Protein AF-A0A140B473-F1 (afdb_monomer_lite)

Organis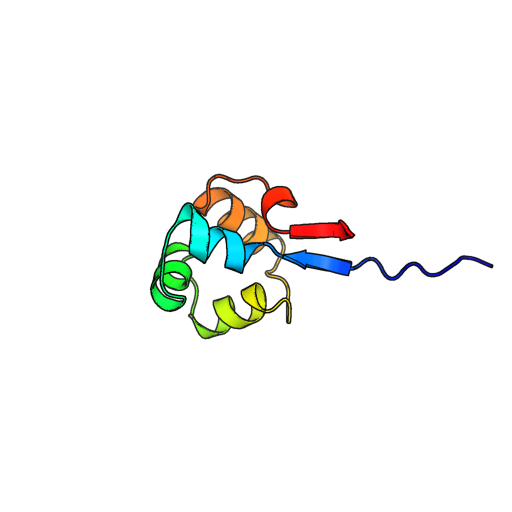m: Clostridium botulinum (NCBI:txid1491)

Secondary structure (DSSP, 8-state):
--------EEE-HHHHIIIII---HHHHHHHTTS-HHHHHHHHTTSSPPPHHHHHHHHHHTT--STTTEEE-

Radius of gyration: 13.16 Å; chains: 1; bounding box: 22×42×33 Å

InterPro domains:
  IPR001387 Cro/C1-type, helix-turn-helix domain [PF01381] (26-68)
  IPR001387 Cro/C1-type, helix-turn-helix domain [PS50943] (26-68)
  IPR001387 Cro/C1-type, helix-turn-helix domain [SM00530] (6-68)
  IPR001387 Cro/C1-type, helix-turn-helix domain [cd00093] (26-68)
  IPR010982 Lambda repressor-like, DNA-binding domain superfamily [G3DSA:1.10.260.40] (8-72)
  IPR010982 Lambda repressor-like, DNA-binding domain superfamily [SSF47413] (10-71)

Sequence (72 aa):
MEENLEIKVKNNLRHIRMTEYEEEPKEFADRLKVKLKTYYVWESGAALPSSKKIFKIAKILNKKVDEIWWLE

Structure (mmCIF, N/CA/C/O backbone):
data_AF-A0A140B473-F1
#
_entry.id   AF-A0A140B473-F1
#
loop_
_atom_site.group_PDB
_atom_site.id
_atom_site.type_symbol
_atom_site.label_atom_id
_atom_site.label_alt_id
_atom_site.label_comp_id
_atom_site.label_asym_id
_atom_site.label_entity_id
_atom_site.label_seq_id
_atom_site.pdbx_PDB_ins_code
_atom_site.Cartn_x
_atom_site.Cartn_y
_atom_site.Cartn_z
_atom_site.occupancy
_atom_site.B_iso_or_equiv
_atom_site.auth_seq_id
_atom_site.auth_comp_id
_atom_site.auth_asym_id
_atom_site.auth_atom_id
_atom_site.pdbx_PDB_model_num
ATOM 1 N N . MET A 1 1 ? -2.918 -29.314 -23.869 1.00 51.00 1 MET A N 1
ATOM 2 C CA . MET A 1 1 ? -1.812 -28.533 -23.288 1.00 51.00 1 MET A CA 1
ATOM 3 C C . MET A 1 1 ? -2.478 -27.372 -22.587 1.00 51.00 1 MET A C 1
ATOM 5 O O . MET A 1 1 ? -3.023 -26.525 -23.278 1.00 51.00 1 MET A O 1
ATOM 9 N N . GLU A 1 2 ? -2.591 -27.415 -21.263 1.00 58.69 2 GLU A N 1
ATOM 10 C CA . GLU A 1 2 ? -3.063 -26.250 -20.511 1.00 58.69 2 GLU A CA 1
ATOM 11 C C . GLU A 1 2 ? -1.947 -25.213 -20.540 1.00 58.69 2 GLU A C 1
ATOM 13 O O . GLU A 1 2 ? -0.838 -25.452 -20.059 1.00 58.69 2 GLU A O 1
ATOM 18 N N . GLU A 1 3 ? -2.218 -24.098 -21.205 1.00 61.03 3 GLU A N 1
ATOM 19 C CA . GLU A 1 3 ? -1.368 -22.923 -21.175 1.00 61.03 3 GLU A CA 1
ATOM 20 C C . GLU A 1 3 ? -1.409 -22.386 -19.739 1.00 61.03 3 GLU A C 1
ATOM 22 O O . GLU A 1 3 ? -2.431 -21.882 -19.275 1.00 61.03 3 GLU A O 1
ATOM 27 N N . ASN A 1 4 ? -0.320 -22.586 -18.994 1.00 63.44 4 ASN A N 1
ATOM 28 C CA . ASN A 1 4 ? -0.142 -22.023 -17.659 1.00 63.44 4 ASN A CA 1
ATOM 29 C C . ASN A 1 4 ? 0.002 -20.499 -17.795 1.00 63.44 4 ASN A C 1
ATOM 31 O O . ASN A 1 4 ? 1.111 -19.970 -17.874 1.00 63.44 4 ASN A O 1
ATOM 35 N N . LEU A 1 5 ? -1.126 -19.795 -17.862 1.00 71.69 5 LEU A N 1
ATOM 36 C CA . LEU A 1 5 ? -1.178 -18.347 -17.715 1.00 71.69 5 LEU A CA 1
ATOM 37 C C . LEU A 1 5 ? -0.785 -18.009 -16.273 1.00 71.69 5 LEU A C 1
ATOM 39 O O . LEU A 1 5 ? -1.536 -18.255 -15.329 1.00 71.69 5 LEU A O 1
ATOM 43 N N . GLU A 1 6 ? 0.429 -17.488 -16.093 1.00 82.75 6 GLU A N 1
ATOM 44 C CA . GLU A 1 6 ? 0.878 -16.943 -14.814 1.00 82.75 6 GLU A CA 1
ATOM 45 C C . GLU A 1 6 ? 0.033 -15.702 -14.491 1.00 82.75 6 GLU A C 1
ATOM 47 O O . GLU A 1 6 ? 0.310 -14.611 -14.986 1.00 82.75 6 GLU A O 1
ATOM 52 N N . ILE A 1 7 ? -1.004 -15.875 -13.669 1.00 84.88 7 ILE A N 1
ATOM 53 C CA . ILE A 1 7 ? -1.853 -14.771 -13.214 1.00 84.88 7 ILE A CA 1
ATOM 54 C C . ILE A 1 7 ? -1.025 -13.864 -12.301 1.00 84.88 7 ILE A C 1
ATOM 56 O O . ILE A 1 7 ? -0.564 -14.291 -11.236 1.00 84.88 7 ILE A O 1
ATOM 60 N N . LYS A 1 8 ? -0.852 -12.599 -12.694 1.00 89.25 8 LYS A N 1
ATOM 61 C CA . LYS A 1 8 ? -0.067 -11.620 -11.928 1.00 89.25 8 LYS A CA 1
ATOM 62 C C . LYS A 1 8 ? -0.983 -10.655 -11.2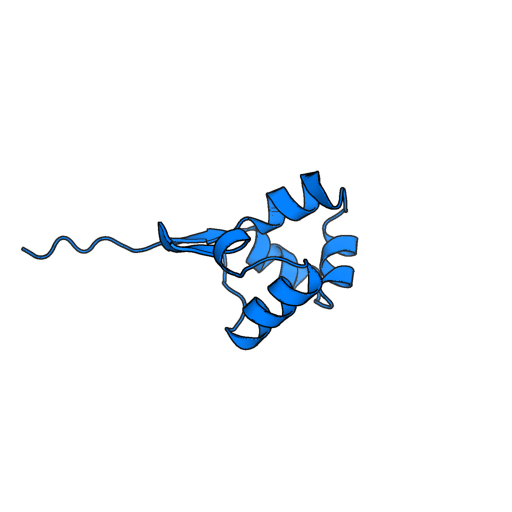03 1.00 89.25 8 LYS A C 1
ATOM 64 O O . LYS A 1 8 ? -1.939 -10.139 -11.764 1.00 89.25 8 LYS A O 1
ATOM 69 N N . VAL A 1 9 ? -0.658 -10.358 -9.947 1.00 92.75 9 VAL A N 1
ATOM 70 C CA . VAL A 1 9 ? -1.361 -9.314 -9.196 1.00 92.75 9 VAL A CA 1
ATOM 71 C C . VAL A 1 9 ? -0.684 -7.973 -9.463 1.00 92.75 9 VAL A C 1
ATOM 73 O O . VAL A 1 9 ? 0.485 -7.781 -9.123 1.00 92.75 9 VAL A O 1
ATOM 76 N N . LYS A 1 10 ? -1.416 -7.029 -10.048 1.00 94.94 10 LYS A N 1
ATOM 77 C CA . LYS A 1 10 ? -0.982 -5.634 -10.191 1.00 94.94 10 LYS A CA 1
ATOM 78 C C . LYS A 1 10 ? -1.298 -4.837 -8.932 1.00 94.94 10 LYS A C 1
ATOM 80 O O . LYS A 1 10 ? -2.138 -5.232 -8.128 1.00 94.94 10 LYS A O 1
ATOM 85 N N . ASN A 1 11 ? -0.610 -3.711 -8.752 1.00 96.00 11 ASN A N 1
ATOM 86 C CA . ASN A 1 11 ? -0.865 -2.783 -7.655 1.00 96.00 11 ASN A CA 1
ATOM 87 C C . ASN A 1 11 ? -0.917 -1.335 -8.163 1.00 96.00 11 ASN A C 1
ATOM 89 O O . ASN A 1 11 ? -0.145 -0.966 -9.046 1.00 96.00 11 ASN A O 1
ATOM 93 N N . ASN A 1 12 ? -1.793 -0.524 -7.571 1.00 97.94 12 ASN A N 1
ATOM 94 C CA . ASN A 1 12 ? -2.007 0.881 -7.925 1.00 97.94 12 ASN A CA 1
ATOM 95 C C . ASN A 1 12 ? -1.522 1.869 -6.853 1.00 97.94 12 ASN A C 1
ATOM 97 O O . ASN A 1 12 ? -1.786 3.067 -6.947 1.00 97.94 12 ASN A O 1
ATOM 101 N N . LEU A 1 13 ? -0.855 1.392 -5.794 1.00 98.25 13 LEU A N 1
ATOM 102 C CA . LEU A 1 13 ? -0.569 2.214 -4.610 1.00 98.25 13 LEU A CA 1
ATOM 103 C C . LEU A 1 13 ? 0.216 3.481 -4.959 1.00 98.25 13 LEU A C 1
ATOM 105 O O . LEU A 1 13 ? -0.101 4.551 -4.447 1.00 98.25 13 LEU A O 1
ATOM 109 N N . ARG A 1 14 ? 1.196 3.369 -5.865 1.00 98.50 14 ARG A N 1
ATOM 110 C CA . ARG A 1 14 ? 2.011 4.510 -6.295 1.00 98.50 14 ARG A CA 1
ATOM 111 C C . ARG A 1 14 ? 1.175 5.583 -6.981 1.00 98.50 14 ARG A C 1
ATOM 113 O O . ARG A 1 14 ? 1.350 6.760 -6.692 1.00 98.50 14 ARG A O 1
ATOM 120 N N . HIS A 1 15 ? 0.295 5.183 -7.895 1.00 98.50 15 HIS A N 1
ATOM 121 C CA . HIS A 1 15 ? -0.570 6.116 -8.609 1.00 98.50 15 HIS A CA 1
ATOM 122 C C . HIS A 1 15 ? -1.513 6.822 -7.636 1.00 98.50 15 HIS A C 1
ATOM 124 O O . HIS A 1 15 ? -1.553 8.048 -7.627 1.00 98.50 15 HIS A O 1
ATOM 130 N N . ILE A 1 16 ? -2.184 6.063 -6.762 1.00 98.56 16 ILE A N 1
ATOM 131 C CA . ILE A 1 16 ? -3.088 6.610 -5.743 1.00 98.56 16 ILE A CA 1
ATOM 132 C C . ILE A 1 16 ? -2.341 7.615 -4.860 1.00 98.56 16 ILE A C 1
ATOM 134 O O . ILE A 1 16 ? -2.785 8.751 -4.709 1.00 98.56 16 ILE A O 1
ATOM 138 N N . ARG A 1 17 ? -1.170 7.239 -4.327 1.00 98.44 17 ARG A N 1
ATOM 139 C CA . ARG A 1 17 ? -0.355 8.127 -3.490 1.00 98.44 17 ARG A CA 1
ATOM 140 C C . ARG A 1 17 ? 0.018 9.425 -4.208 1.00 98.44 17 ARG A C 1
ATOM 142 O O . ARG A 1 17 ? -0.111 10.489 -3.619 1.00 98.44 17 ARG A O 1
ATOM 149 N N . MET A 1 18 ? 0.497 9.335 -5.448 1.00 98.44 18 MET A N 1
ATOM 150 C CA . MET A 1 18 ? 1.028 10.489 -6.180 1.00 98.44 18 MET A CA 1
ATOM 151 C C . MET A 1 18 ? -0.053 11.408 -6.756 1.00 98.44 18 MET A C 1
ATOM 153 O O . MET A 1 18 ? 0.220 12.586 -6.931 1.00 98.44 18 MET A O 1
ATOM 157 N N . THR A 1 19 ? -1.230 10.880 -7.107 1.00 98.06 19 THR A N 1
ATOM 158 C CA . THR A 1 19 ? -2.247 11.634 -7.867 1.00 98.06 19 THR A CA 1
ATOM 159 C C . THR A 1 19 ? -3.471 12.016 -7.050 1.00 98.06 19 THR A C 1
ATOM 161 O O . THR A 1 19 ? -4.064 13.052 -7.314 1.00 98.06 19 THR A O 1
ATOM 164 N N . GLU A 1 20 ? -3.860 11.200 -6.070 1.00 97.88 20 GLU A N 1
ATOM 165 C CA . GLU A 1 20 ? -5.058 11.464 -5.265 1.00 97.88 20 GLU A CA 1
ATOM 166 C C . GLU A 1 20 ? -4.725 12.078 -3.908 1.00 97.88 20 GLU A C 1
ATOM 168 O O . GLU A 1 20 ? -5.525 12.830 -3.357 1.00 97.88 20 GLU A O 1
ATOM 173 N N . TYR A 1 21 ? -3.564 11.722 -3.352 1.00 97.75 21 TYR A N 1
ATOM 174 C CA . TYR A 1 21 ? -3.131 12.189 -2.035 1.00 97.75 21 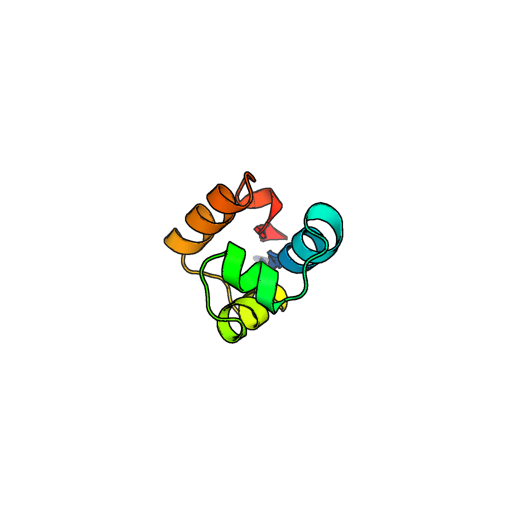TYR A CA 1
ATOM 175 C C . TYR A 1 21 ? -1.981 13.190 -2.100 1.00 97.75 21 TYR A C 1
ATOM 177 O O . TYR A 1 21 ? -1.843 13.977 -1.172 1.00 97.75 21 TYR A O 1
ATOM 185 N N . GLU A 1 22 ? -1.180 13.159 -3.169 1.00 98.19 22 GLU A N 1
ATOM 186 C CA . GLU A 1 22 ? 0.007 14.008 -3.345 1.00 98.19 22 GLU A CA 1
ATOM 187 C C . GLU A 1 22 ? 0.980 13.913 -2.153 1.00 98.19 22 GLU A C 1
ATOM 189 O O . GLU A 1 22 ? 1.584 14.892 -1.725 1.00 98.19 22 GLU A O 1
ATOM 194 N N . GLU A 1 23 ? 1.123 12.703 -1.606 1.00 98.31 23 GLU A N 1
ATOM 195 C CA . GLU A 1 23 ? 1.889 12.444 -0.385 1.00 98.31 23 GLU A CA 1
ATOM 196 C C . GLU A 1 23 ? 3.258 11.823 -0.672 1.00 98.31 23 GLU A C 1
ATOM 198 O O . GLU A 1 23 ? 3.424 10.932 -1.521 1.00 98.31 23 GLU A O 1
ATOM 203 N N . GLU A 1 24 ? 4.244 12.204 0.136 1.00 98.50 24 GLU A N 1
ATOM 204 C CA . GLU A 1 24 ? 5.513 11.492 0.187 1.00 98.50 24 GLU A CA 1
ATOM 205 C C . GLU A 1 24 ? 5.307 10.074 0.756 1.00 98.50 24 GLU A C 1
ATOM 207 O O . GLU A 1 24 ? 4.405 9.834 1.569 1.00 98.50 24 GLU A O 1
ATOM 212 N N . PRO A 1 25 ? 6.148 9.083 0.397 1.00 98.38 25 PRO A N 1
ATOM 213 C CA . PRO A 1 25 ? 5.971 7.694 0.833 1.00 98.38 25 PRO A CA 1
ATOM 214 C C . PRO A 1 25 ? 5.800 7.514 2.348 1.00 98.38 25 PRO A C 1
ATOM 216 O O . PRO A 1 25 ? 5.092 6.609 2.791 1.00 98.38 25 PRO A O 1
ATOM 219 N N . LYS A 1 26 ? 6.448 8.361 3.160 1.00 98.50 26 LYS A N 1
ATOM 220 C CA . LYS A 1 26 ? 6.337 8.314 4.625 1.00 98.50 26 LYS A CA 1
ATOM 221 C C . LYS A 1 26 ? 4.953 8.732 5.118 1.00 98.50 26 LYS A C 1
ATOM 223 O O . LYS A 1 26 ? 4.415 8.053 5.989 1.00 98.50 26 LYS A O 1
ATOM 228 N N . GLU A 1 27 ? 4.394 9.797 4.560 1.00 98.75 27 GLU A N 1
ATOM 229 C CA . GLU A 1 27 ? 3.081 10.335 4.934 1.00 98.75 27 GLU A CA 1
ATOM 230 C C . GLU A 1 27 ? 1.983 9.335 4.574 1.00 98.75 27 GLU A C 1
ATOM 232 O O . GLU A 1 27 ? 1.165 8.958 5.416 1.00 98.75 27 GLU A O 1
ATOM 237 N N . PHE A 1 28 ? 2.065 8.777 3.366 1.00 98.62 28 PHE A N 1
ATOM 238 C CA . PHE A 1 28 ? 1.117 7.771 2.912 1.00 98.62 28 PHE A CA 1
ATOM 239 C C . PHE A 1 28 ? 1.225 6.466 3.720 1.00 98.62 28 PHE A C 1
ATOM 241 O O . PHE A 1 28 ? 0.217 5.852 4.07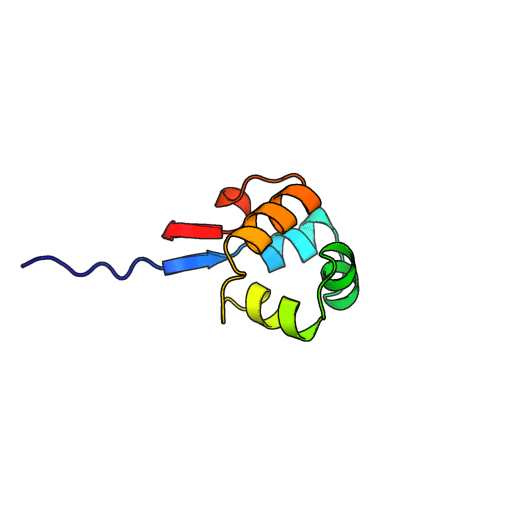5 1.00 98.62 28 PHE A O 1
ATOM 248 N N . ALA A 1 29 ? 2.438 6.047 4.104 1.00 98.69 29 ALA A N 1
ATOM 249 C CA . ALA A 1 29 ? 2.616 4.907 5.005 1.00 98.69 29 ALA A CA 1
ATOM 250 C C . ALA A 1 29 ? 1.962 5.145 6.381 1.00 98.69 29 ALA A C 1
ATOM 252 O O . ALA A 1 29 ? 1.313 4.239 6.920 1.00 98.69 29 ALA A O 1
ATOM 253 N N . ASP A 1 30 ? 2.082 6.358 6.928 1.00 98.75 30 ASP A N 1
ATOM 254 C CA . ASP A 1 30 ? 1.451 6.740 8.194 1.00 98.75 30 ASP A CA 1
ATOM 255 C C . ASP A 1 30 ? -0.079 6.757 8.079 1.00 98.75 30 ASP A C 1
ATOM 257 O O . ASP A 1 30 ? -0.765 6.211 8.951 1.00 98.75 30 ASP A O 1
ATOM 261 N N . ARG A 1 31 ? -0.622 7.268 6.966 1.00 98.31 31 ARG A N 1
ATOM 262 C CA . ARG A 1 31 ? -2.055 7.209 6.628 1.00 98.31 31 ARG A CA 1
ATOM 263 C C . ARG A 1 31 ? -2.573 5.773 6.604 1.00 98.31 31 ARG A C 1
ATOM 265 O O . ARG A 1 31 ? -3.606 5.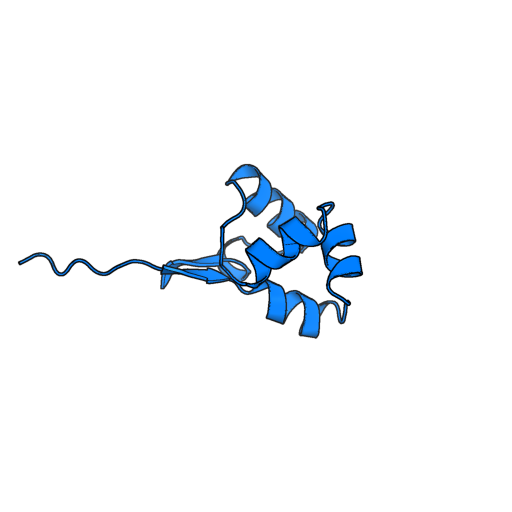469 7.206 1.00 98.31 31 ARG A O 1
ATOM 272 N N . LEU A 1 32 ? -1.822 4.864 5.983 1.00 98.25 32 LEU A N 1
ATOM 273 C CA . LEU A 1 32 ? -2.125 3.430 5.956 1.00 98.25 32 LEU A CA 1
ATOM 274 C C . LEU A 1 32 ? -1.872 2.723 7.302 1.00 98.25 32 LEU A C 1
ATOM 276 O O . LEU A 1 32 ? -2.232 1.551 7.464 1.00 98.25 32 LEU A O 1
ATOM 280 N N . LYS A 1 33 ? -1.303 3.427 8.289 1.00 97.94 33 LYS A N 1
ATOM 281 C CA . LYS A 1 33 ? -0.932 2.927 9.621 1.00 97.94 33 LYS A CA 1
ATOM 282 C C . LYS A 1 33 ? 0.061 1.766 9.546 1.00 97.94 33 LYS A C 1
ATOM 284 O O . LYS A 1 33 ? -0.100 0.747 10.227 1.00 97.94 33 LYS A O 1
ATOM 289 N N . VAL A 1 34 ? 1.078 1.903 8.696 1.00 98.06 34 VAL A N 1
ATOM 290 C CA . VAL A 1 34 ? 2.137 0.907 8.489 1.00 98.06 34 VAL A CA 1
ATOM 291 C C . VAL A 1 34 ? 3.517 1.552 8.479 1.00 98.06 34 VAL A C 1
ATOM 293 O O . VAL A 1 34 ? 3.675 2.749 8.288 1.00 98.06 34 VAL A O 1
ATOM 296 N N . LYS A 1 35 ? 4.558 0.742 8.683 1.00 98.44 35 LYS A N 1
ATOM 297 C CA . LYS A 1 35 ? 5.940 1.221 8.582 1.00 98.44 35 LYS A CA 1
ATOM 298 C C . LYS A 1 35 ? 6.275 1.537 7.122 1.00 98.44 35 LYS A C 1
ATOM 300 O O . LYS A 1 35 ? 5.926 0.753 6.242 1.00 98.44 35 LYS A O 1
ATOM 305 N N . LEU A 1 36 ? 7.065 2.584 6.884 1.00 98.62 36 LEU A N 1
ATOM 306 C CA . LEU A 1 36 ? 7.537 2.973 5.547 1.00 98.62 36 LEU A CA 1
ATOM 307 C C . LEU A 1 36 ? 8.168 1.807 4.763 1.00 98.62 36 LEU A C 1
ATOM 309 O O . LEU A 1 36 ? 7.836 1.581 3.606 1.00 98.62 36 LEU A O 1
ATOM 313 N N . LYS A 1 37 ? 9.013 0.993 5.411 1.00 98.38 37 LYS A N 1
ATOM 314 C CA . LYS A 1 37 ? 9.604 -0.200 4.774 1.00 98.38 37 LYS A CA 1
ATOM 315 C C . LYS A 1 37 ? 8.539 -1.184 4.277 1.00 98.38 37 LYS A C 1
ATOM 317 O O . LYS A 1 37 ? 8.692 -1.775 3.218 1.00 98.38 37 LYS A O 1
ATOM 322 N N . THR A 1 38 ? 7.472 -1.376 5.052 1.00 98.25 38 THR A N 1
ATOM 323 C CA . THR A 1 38 ? 6.350 -2.240 4.666 1.00 98.25 38 THR A CA 1
ATOM 324 C C . THR A 1 38 ? 5.596 -1.651 3.481 1.00 98.25 38 THR A C 1
ATOM 326 O O . THR A 1 38 ? 5.275 -2.385 2.555 1.00 98.25 38 THR A O 1
ATOM 329 N N . TYR A 1 39 ? 5.370 -0.337 3.492 1.00 98.44 39 TYR A N 1
ATOM 330 C CA . TYR A 1 39 ? 4.741 0.365 2.383 1.00 98.44 39 TYR A CA 1
ATOM 331 C C . TYR A 1 39 ? 5.529 0.213 1.072 1.00 98.44 39 TYR A C 1
ATOM 333 O O . TYR A 1 39 ? 4.951 -0.205 0.075 1.00 98.44 39 TYR A O 1
ATOM 341 N N . TYR A 1 40 ? 6.846 0.445 1.082 1.00 98.19 40 TYR A N 1
ATOM 342 C CA . TYR A 1 40 ? 7.678 0.320 -0.123 1.00 98.19 40 TYR A CA 1
ATOM 343 C C . TYR A 1 40 ? 7.631 -1.072 -0.759 1.00 98.19 40 TYR A C 1
ATOM 345 O O . TYR A 1 40 ? 7.591 -1.192 -1.982 1.00 98.19 40 TYR A O 1
ATOM 353 N N . VAL A 1 41 ? 7.610 -2.132 0.052 1.00 98.00 41 VAL A N 1
ATOM 354 C CA . VAL A 1 41 ? 7.483 -3.510 -0.451 1.00 98.00 41 VAL A CA 1
ATOM 355 C C . VAL A 1 41 ? 6.152 -3.711 -1.186 1.00 98.00 41 VAL A C 1
ATOM 357 O O . VAL A 1 41 ? 6.111 -4.413 -2.191 1.00 98.00 41 VAL A O 1
ATOM 360 N N . TRP A 1 42 ? 5.075 -3.082 -0.715 1.00 97.81 42 TRP A N 1
ATOM 361 C CA . TRP A 1 42 ? 3.764 -3.171 -1.359 1.00 97.81 42 TRP A CA 1
ATOM 362 C C . TRP A 1 42 ? 3.658 -2.290 -2.603 1.00 97.81 42 TRP A C 1
ATOM 364 O O . TRP A 1 42 ? 3.151 -2.750 -3.619 1.00 97.81 42 TRP A O 1
ATOM 374 N N . GLU A 1 43 ? 4.156 -1.053 -2.544 1.00 97.44 43 GLU A N 1
ATOM 375 C CA . GLU A 1 43 ? 4.142 -0.119 -3.677 1.00 97.44 43 GLU A CA 1
ATOM 376 C C . GLU A 1 43 ? 4.985 -0.637 -4.853 1.00 97.44 43 GLU A C 1
ATOM 378 O O . GLU A 1 43 ? 4.587 -0.535 -6.011 1.00 97.44 43 GLU A O 1
ATOM 383 N N . SER A 1 44 ? 6.132 -1.255 -4.563 1.00 96.19 44 SER A N 1
ATOM 384 C CA . SER A 1 44 ? 6.978 -1.889 -5.584 1.00 96.19 44 SER A CA 1
ATOM 385 C C . SER A 1 44 ? 6.396 -3.187 -6.152 1.00 96.19 44 SER A C 1
ATOM 387 O O . SER A 1 44 ? 6.925 -3.708 -7.129 1.00 96.19 44 SER A O 1
ATOM 389 N N . GLY A 1 45 ? 5.333 -3.733 -5.551 1.00 95.00 45 GLY A N 1
ATOM 390 C CA . GLY A 1 45 ? 4.773 -5.034 -5.921 1.00 95.00 45 GLY A CA 1
ATOM 391 C C . GLY A 1 45 ? 5.624 -6.234 -5.493 1.00 95.00 45 GLY A C 1
ATOM 392 O O . GLY A 1 45 ? 5.293 -7.360 -5.850 1.00 95.00 45 GLY A O 1
ATOM 393 N N . ALA A 1 46 ? 6.689 -6.030 -4.710 1.00 95.56 46 ALA A N 1
ATOM 394 C CA . ALA A 1 46 ? 7.567 -7.107 -4.249 1.00 95.56 46 ALA A CA 1
ATOM 395 C C . ALA A 1 46 ? 6.862 -8.094 -3.301 1.00 95.56 46 ALA A C 1
ATOM 397 O O . ALA A 1 46 ? 7.244 -9.261 -3.225 1.00 95.56 46 ALA A O 1
ATOM 398 N N . ALA A 1 47 ? 5.839 -7.644 -2.569 1.00 95.50 47 ALA A N 1
ATOM 399 C CA . ALA A 1 47 ? 4.922 -8.533 -1.863 1.00 95.50 47 ALA A CA 1
ATOM 400 C C . ALA A 1 47 ? 3.533 -7.908 -1.725 1.00 95.50 47 ALA A C 1
ATOM 402 O O . ALA A 1 47 ? 3.381 -6.686 -1.690 1.00 95.50 47 ALA A O 1
ATOM 403 N N . LEU A 1 48 ? 2.525 -8.757 -1.543 1.00 95.81 48 LEU A N 1
ATOM 404 C CA . LEU A 1 48 ? 1.177 -8.321 -1.202 1.00 95.81 48 LEU A CA 1
ATOM 405 C C . LEU A 1 48 ? 0.989 -8.201 0.315 1.00 95.81 48 LEU A C 1
ATOM 407 O O . LEU A 1 48 ? 1.596 -8.950 1.092 1.00 95.81 48 LEU A O 1
ATOM 411 N N . PRO A 1 49 ? 0.118 -7.290 0.781 1.00 96.88 49 PRO A N 1
ATOM 412 C CA . PRO A 1 49 ? -0.368 -7.345 2.148 1.00 96.88 49 PRO A CA 1
ATOM 413 C C . PRO A 1 49 ? -1.160 -8.641 2.379 1.00 96.88 49 PRO A C 1
ATOM 415 O O . PRO A 1 49 ? -1.711 -9.233 1.455 1.00 96.88 49 PRO A O 1
ATOM 418 N N . SER A 1 50 ? -1.290 -9.065 3.638 1.00 97.25 50 SER A N 1
ATOM 419 C CA . SER A 1 50 ? -2.222 -10.149 3.970 1.00 97.25 50 SER A CA 1
ATOM 420 C C . SER A 1 50 ? -3.664 -9.755 3.634 1.00 97.25 50 SER A C 1
ATOM 422 O O . SER A 1 50 ? -3.999 -8.569 3.659 1.00 97.25 50 SER A O 1
ATOM 424 N N . SER A 1 51 ? -4.553 -10.730 3.422 1.00 96.12 51 SER A N 1
ATOM 425 C CA . SER A 1 51 ? -5.952 -10.473 3.040 1.00 96.12 51 SER A CA 1
ATOM 426 C C . SER A 1 51 ? -6.641 -9.477 3.984 1.00 96.12 51 SER A C 1
ATOM 428 O O . SER A 1 51 ? -7.237 -8.503 3.536 1.00 96.12 51 SER A O 1
ATOM 430 N N . LYS A 1 52 ? -6.464 -9.623 5.310 1.00 97.81 52 LYS A N 1
ATOM 431 C CA . LYS A 1 52 ? -7.001 -8.666 6.302 1.00 97.81 52 LYS A CA 1
ATOM 432 C C . LYS A 1 52 ? -6.467 -7.238 6.108 1.00 97.81 52 LYS A C 1
ATOM 434 O O . LYS A 1 52 ? -7.205 -6.277 6.314 1.00 97.81 52 LYS A O 1
ATOM 439 N N . LYS A 1 53 ? -5.188 -7.082 5.747 1.00 97.88 53 LYS A N 1
ATOM 440 C CA . LYS A 1 53 ? -4.571 -5.770 5.502 1.00 97.88 53 LYS A CA 1
ATOM 441 C C . LYS A 1 53 ? -5.054 -5.149 4.195 1.00 97.88 53 LYS A C 1
ATOM 443 O O . LYS A 1 53 ? -5.305 -3.951 4.203 1.00 97.88 53 LYS A O 1
ATOM 448 N N . ILE A 1 54 ? -5.241 -5.939 3.138 1.00 98.00 54 ILE A N 1
ATOM 449 C CA . ILE A 1 54 ? -5.802 -5.473 1.861 1.00 98.00 54 ILE A CA 1
ATOM 450 C C . ILE A 1 54 ? -7.155 -4.785 2.095 1.00 98.00 54 ILE A C 1
ATOM 452 O O . ILE A 1 54 ? -7.311 -3.613 1.763 1.00 98.00 54 ILE A O 1
ATOM 456 N N . PHE A 1 55 ? -8.090 -5.453 2.780 1.00 98.31 55 PHE A N 1
ATOM 457 C CA . PHE A 1 55 ? -9.401 -4.861 3.082 1.00 98.31 55 PHE A CA 1
ATOM 458 C C . PHE A 1 55 ? -9.311 -3.634 4.000 1.00 98.31 55 PHE A C 1
ATOM 460 O O . PHE A 1 55 ? -10.064 -2.674 3.837 1.00 98.31 55 PHE A O 1
ATOM 467 N N . LYS A 1 56 ? -8.380 -3.627 4.963 1.00 98.44 56 LYS A N 1
ATOM 468 C CA . LYS A 1 56 ? -8.166 -2.463 5.836 1.00 98.44 56 LYS A CA 1
ATOM 469 C C . LYS A 1 56 ? -7.656 -1.251 5.052 1.00 98.44 56 LYS A C 1
ATOM 471 O O . LYS A 1 56 ? -8.124 -0.147 5.303 1.00 98.44 56 LYS A O 1
ATOM 476 N N . ILE A 1 57 ? -6.717 -1.457 4.130 1.00 98.38 57 ILE A N 1
ATOM 477 C CA . ILE A 1 57 ? -6.169 -0.398 3.274 1.00 98.38 57 ILE A CA 1
ATOM 478 C C . ILE A 1 57 ? -7.254 0.131 2.338 1.00 98.38 57 ILE A C 1
AT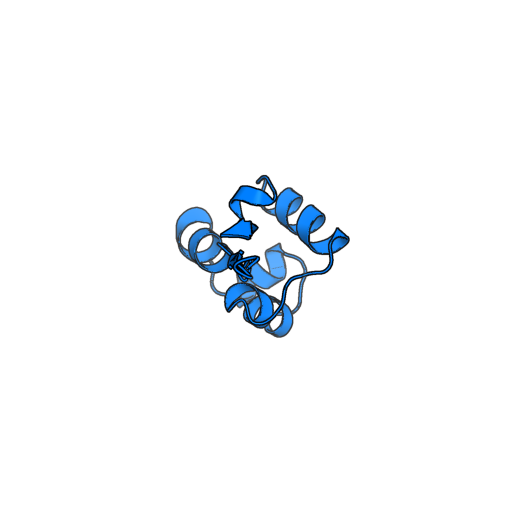OM 480 O O . ILE A 1 57 ? -7.458 1.338 2.295 1.00 98.38 57 ILE A O 1
ATOM 484 N N . ALA A 1 58 ? -8.014 -0.755 1.693 1.00 98.50 58 ALA A N 1
ATOM 485 C CA . ALA A 1 58 ? -9.154 -0.388 0.854 1.00 98.50 58 ALA A CA 1
ATOM 486 C C . ALA A 1 58 ? -10.151 0.518 1.601 1.00 98.50 58 ALA A C 1
ATOM 488 O O . ALA A 1 58 ? -10.523 1.583 1.114 1.00 98.50 58 ALA A O 1
ATOM 489 N N . LYS A 1 59 ? -10.477 0.176 2.856 1.00 98.56 59 LYS A N 1
ATOM 490 C CA . LYS A 1 59 ? -11.327 1.011 3.717 1.00 98.56 59 LYS A CA 1
ATOM 491 C C . LYS A 1 59 ? -10.705 2.371 4.060 1.00 98.56 59 LYS A C 1
ATOM 493 O O . LYS A 1 59 ? -11.431 3.356 4.108 1.00 98.56 59 LYS A O 1
ATOM 498 N N . ILE A 1 60 ? -9.397 2.437 4.329 1.00 98.44 60 ILE A N 1
ATOM 499 C CA . ILE A 1 60 ? -8.693 3.703 4.620 1.00 98.44 60 ILE A CA 1
ATOM 500 C C . ILE A 1 60 ? -8.699 4.623 3.396 1.00 98.44 60 ILE A C 1
ATOM 502 O O . ILE A 1 60 ? -8.891 5.826 3.545 1.00 98.44 60 ILE A O 1
ATOM 506 N N . LEU A 1 61 ? -8.504 4.052 2.207 1.00 98.19 61 LEU A N 1
ATOM 507 C CA . LEU A 1 61 ? -8.457 4.787 0.945 1.00 98.19 61 LEU A CA 1
ATOM 508 C C . LEU A 1 61 ? -9.847 5.055 0.350 1.00 98.19 61 LEU A C 1
ATOM 510 O O . LEU A 1 61 ? -9.944 5.704 -0.683 1.00 98.19 61 LEU A O 1
ATOM 514 N N . ASN A 1 62 ? -10.913 4.564 0.996 1.00 98.12 62 ASN A N 1
ATOM 515 C CA . ASN A 1 62 ? -12.288 4.608 0.499 1.00 98.12 62 ASN A CA 1
ATOM 516 C C . ASN A 1 62 ? -12.420 4.084 -0.946 1.00 98.12 62 ASN A C 1
ATOM 518 O O . ASN A 1 62 ? -13.052 4.706 -1.797 1.00 98.12 62 ASN A O 1
ATOM 522 N N . LYS A 1 63 ? -11.793 2.935 -1.209 1.00 97.88 63 LYS A N 1
ATOM 523 C CA . LYS A 1 63 ? -11.766 2.255 -2.509 1.00 97.88 63 LYS A CA 1
ATOM 524 C C . LYS A 1 63 ? -12.144 0.792 -2.358 1.00 97.88 63 LYS A C 1
ATOM 526 O O . LYS A 1 63 ? -12.025 0.210 -1.276 1.00 97.88 63 LYS A O 1
ATOM 531 N N . LYS A 1 64 ? -12.567 0.173 -3.451 1.00 98.25 64 LYS A N 1
ATOM 532 C CA . LYS A 1 64 ? -12.645 -1.279 -3.576 1.00 98.25 64 LYS A CA 1
ATOM 533 C C . LYS A 1 64 ? -11.239 -1.871 -3.679 1.00 98.25 64 LYS A C 1
ATOM 535 O O . LYS A 1 64 ? -10.262 -1.190 -3.981 1.00 98.25 64 LYS A O 1
ATOM 540 N N . VAL A 1 65 ? -11.132 -3.166 -3.388 1.00 97.94 65 VAL A N 1
ATOM 541 C CA . VAL A 1 65 ? -9.843 -3.870 -3.438 1.00 97.94 65 VAL A CA 1
ATOM 542 C C . VAL A 1 65 ? -9.284 -3.901 -4.858 1.00 97.94 65 VAL A C 1
ATOM 544 O O . VAL A 1 65 ? -8.094 -3.666 -5.015 1.00 97.94 65 VAL A O 1
ATOM 547 N N . ASP A 1 66 ? -10.128 -4.129 -5.861 1.00 97.25 66 ASP A N 1
ATOM 548 C CA . ASP A 1 66 ? -9.775 -4.221 -7.285 1.00 97.25 66 ASP A CA 1
ATOM 549 C C . ASP A 1 66 ? -9.332 -2.889 -7.909 1.00 97.25 66 ASP A C 1
ATOM 551 O O . ASP A 1 66 ? -8.559 -2.889 -8.860 1.00 97.25 66 ASP A O 1
ATOM 555 N N . GLU A 1 67 ? -9.708 -1.752 -7.321 1.00 98.00 67 GLU A N 1
ATOM 556 C CA . GLU A 1 67 ? -9.170 -0.431 -7.691 1.00 98.00 67 GLU A CA 1
ATOM 557 C C . GLU A 1 67 ? -7.712 -0.227 -7.228 1.00 98.00 67 GLU A C 1
ATOM 559 O O . GLU A 1 67 ? -7.012 0.670 -7.710 1.00 98.00 67 GLU A O 1
ATOM 564 N N . ILE A 1 68 ? -7.246 -1.047 -6.276 1.00 98.25 68 ILE A N 1
ATOM 565 C CA . ILE A 1 68 ? -5.891 -0.985 -5.714 1.00 98.25 68 ILE A CA 1
ATOM 566 C C . ILE A 1 68 ? -5.047 -2.183 -6.169 1.00 98.25 68 ILE A C 1
ATOM 568 O O . ILE A 1 68 ? -3.873 -2.002 -6.485 1.00 98.25 68 ILE A O 1
ATOM 572 N N . TRP A 1 69 ? -5.612 -3.390 -6.200 1.00 97.50 69 TRP A N 1
ATOM 573 C CA . TRP A 1 69 ? -4.953 -4.631 -6.607 1.00 97.50 69 TRP A CA 1
ATOM 574 C C . TRP A 1 69 ? -5.895 -5.520 -7.416 1.00 97.50 69 TRP A C 1
ATOM 576 O O . TRP A 1 69 ? -6.938 -5.928 -6.911 1.00 97.50 69 TRP A O 1
ATOM 586 N N . TRP A 1 70 ? -5.490 -5.899 -8.626 1.00 96.44 70 TRP A N 1
ATOM 587 C CA . TRP A 1 70 ? -6.277 -6.743 -9.528 1.00 96.44 70 TRP A CA 1
ATOM 588 C C . TRP A 1 70 ? -5.408 -7.814 -10.188 1.00 96.44 70 TRP A C 1
ATOM 590 O O . TRP A 1 70 ? -4.179 -7.719 -10.185 1.00 96.44 70 TRP A O 1
ATOM 600 N N . LEU A 1 71 ? -6.064 -8.847 -10.714 1.00 94.25 71 LEU A N 1
ATOM 601 C CA . LEU A 1 71 ? -5.428 -9.903 -11.497 1.00 94.25 71 LEU A CA 1
ATOM 602 C C . LEU A 1 71 ? -5.332 -9.448 -12.959 1.00 94.25 71 LEU A C 1
ATOM 604 O O . LEU A 1 71 ? -6.330 -8.984 -13.512 1.00 94.25 71 LEU A O 1
ATOM 608 N N . GLU A 1 72 ? -4.137 -9.551 -13.539 1.00 86.12 72 GLU A N 1
ATOM 609 C CA . GLU A 1 72 ? -3.877 -9.464 -14.985 1.00 86.12 72 GLU A CA 1
ATOM 610 C C . GLU A 1 72 ? -3.853 -10.866 -15.598 1.00 86.12 72 GLU A C 1
ATOM 612 O O . GLU A 1 72 ? -3.239 -11.767 -14.970 1.00 86.12 72 GLU A O 1
#

pLDDT: mean 94.48, std 9.74, range [51.0, 98.75]

Foldseek 3Di:
DPDPPPWAKDFCLVVCCCPVVVDDLCVVCVLLVHHSVVSVCVVVSVDHDPPVSLVSSCVSSVHDSCVGIDID